Protein AF-X1PIC3-F1 (afdb_monomer)

Secondary structure (DSSP, 8-state):
--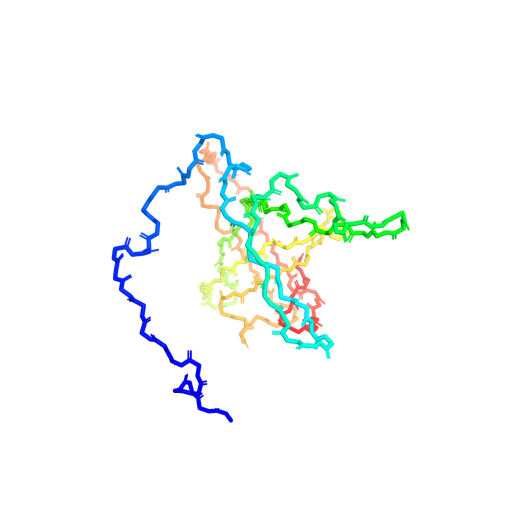GGGG-----GGGS-SS--SSGGGSEEEEE-TTT--EEEEEGGGGGGG--TT-------------EEEEEETTT--EEEEEEEEE-SSS-EEEEEETGGG--TT-EEEEE--S----TTPPP-EEE--EEEGGGEEE-

Structure (mmCIF, N/CA/C/O backbone):
data_AF-X1PIC3-F1
#
_entry.id   AF-X1PIC3-F1
#
loop_
_atom_site.group_PDB
_atom_site.id
_atom_site.type_symbol
_atom_site.label_atom_id
_atom_site.label_alt_id
_atom_site.label_comp_id
_atom_site.label_asym_id
_atom_site.label_entity_id
_atom_site.label_seq_id
_atom_site.pdbx_PDB_ins_code
_atom_site.Cartn_x
_atom_site.Cartn_y
_atom_site.Cartn_z
_atom_site.occupancy
_atom_site.B_iso_or_equiv
_atom_site.auth_seq_id
_atom_site.auth_comp_id
_atom_site.auth_asym_id
_atom_site.auth_atom_id
_atom_site.pdbx_PDB_model_num
ATOM 1 N N . MET A 1 1 ? 21.000 -3.596 11.206 1.00 78.00 1 MET A N 1
ATOM 2 C CA . MET A 1 1 ? 21.022 -2.724 10.015 1.00 78.00 1 MET A CA 1
ATOM 3 C C . MET A 1 1 ? 20.657 -1.329 10.470 1.00 78.00 1 MET A C 1
ATOM 5 O O . MET A 1 1 ? 19.709 -1.189 11.241 1.00 78.00 1 MET A O 1
ATOM 9 N N . LYS A 1 2 ? 21.459 -0.339 10.098 1.00 91.75 2 LYS A N 1
ATOM 10 C CA . LYS A 1 2 ? 21.199 1.076 10.365 1.00 91.75 2 LYS A CA 1
ATOM 11 C C . LYS A 1 2 ? 20.456 1.663 9.166 1.00 91.75 2 LYS A C 1
ATOM 13 O O . LYS A 1 2 ? 20.571 1.155 8.057 1.00 91.75 2 LYS A O 1
ATOM 18 N N . THR A 1 3 ? 19.708 2.742 9.370 1.00 91.38 3 THR A N 1
ATOM 19 C CA . THR A 1 3 ? 19.032 3.449 8.265 1.00 91.38 3 THR A CA 1
ATOM 20 C C . THR A 1 3 ? 20.023 3.961 7.218 1.00 91.38 3 THR A C 1
ATOM 22 O O . THR A 1 3 ? 19.708 3.962 6.036 1.00 91.38 3 THR A O 1
ATOM 25 N N . SER A 1 4 ? 21.240 4.312 7.647 1.00 94.06 4 SER A N 1
ATOM 26 C CA . SER A 1 4 ? 22.348 4.737 6.785 1.00 94.06 4 SER A CA 1
ATOM 27 C C . SER A 1 4 ? 22.803 3.682 5.778 1.00 94.06 4 SER A C 1
ATOM 29 O O . SER A 1 4 ? 23.391 4.038 4.768 1.00 94.06 4 SER A O 1
ATOM 31 N N . ASP A 1 5 ? 22.538 2.396 6.030 1.00 95.19 5 ASP A N 1
ATOM 32 C CA . ASP A 1 5 ? 22.947 1.307 5.132 1.00 95.19 5 ASP A CA 1
ATOM 33 C C . ASP A 1 5 ? 22.160 1.333 3.799 1.00 95.19 5 ASP A C 1
ATOM 35 O O . ASP A 1 5 ? 22.485 0.595 2.874 1.00 95.19 5 ASP A O 1
ATOM 39 N N . PHE A 1 6 ? 21.127 2.180 3.703 1.00 95.62 6 PHE A N 1
ATOM 40 C CA . PHE A 1 6 ? 20.251 2.349 2.541 1.00 95.62 6 PHE A CA 1
ATOM 41 C C . PHE A 1 6 ? 20.280 3.778 1.973 1.00 95.62 6 PHE A C 1
ATOM 43 O O . PHE A 1 6 ? 19.426 4.127 1.157 1.00 95.62 6 PHE A O 1
ATOM 50 N N . ASP A 1 7 ? 21.219 4.614 2.427 1.00 95.56 7 ASP A N 1
ATOM 51 C CA . ASP A 1 7 ? 21.358 5.989 1.949 1.00 95.56 7 ASP A CA 1
ATOM 52 C C . ASP A 1 7 ? 22.055 6.037 0.579 1.00 95.56 7 ASP A C 1
ATOM 54 O O . ASP A 1 7 ? 22.981 5.268 0.311 1.00 95.56 7 ASP A O 1
ATOM 58 N N . TYR A 1 8 ? 21.606 6.932 -0.301 1.00 96.88 8 TYR A N 1
ATOM 59 C CA . TYR A 1 8 ? 22.190 7.131 -1.629 1.00 96.88 8 TYR A CA 1
ATOM 60 C C . TYR A 1 8 ? 21.994 8.569 -2.109 1.00 96.88 8 TYR A C 1
ATOM 62 O O . TYR A 1 8 ? 21.048 9.258 -1.730 1.00 96.88 8 TYR A O 1
ATOM 70 N N . SER A 1 9 ? 22.891 9.030 -2.982 1.00 97.44 9 SER A N 1
ATOM 71 C CA . SER A 1 9 ? 22.766 10.358 -3.582 1.00 97.44 9 SER A CA 1
ATOM 72 C C . SER A 1 9 ? 21.626 10.367 -4.604 1.00 97.44 9 SER A C 1
ATOM 74 O O . SER A 1 9 ? 21.716 9.715 -5.645 1.00 97.44 9 SER A O 1
ATOM 76 N N . LEU A 1 10 ? 20.558 11.106 -4.301 1.00 97.50 10 LEU A N 1
ATOM 77 C CA . LEU A 1 10 ? 19.425 11.338 -5.194 1.00 97.50 10 LEU A CA 1
ATOM 78 C C . LEU A 1 10 ? 19.309 12.839 -5.500 1.00 97.50 10 LEU A C 1
ATOM 80 O O . LEU A 1 10 ? 18.800 13.590 -4.664 1.00 97.50 10 LEU A O 1
ATOM 84 N N . PRO A 1 11 ? 19.765 13.290 -6.681 1.00 98.00 11 PRO A N 1
ATOM 85 C CA . PRO A 1 11 ? 19.530 14.654 -7.134 1.00 98.00 11 PRO A CA 1
ATOM 86 C C . PRO A 1 11 ? 18.027 14.964 -7.215 1.00 98.00 11 PRO A C 1
ATOM 88 O O . PRO A 1 11 ? 17.242 14.148 -7.708 1.00 98.00 11 PRO A O 1
ATOM 91 N N . LEU A 1 12 ? 17.615 16.137 -6.724 1.00 97.50 12 LEU A N 1
ATOM 92 C CA . LEU A 1 12 ? 16.199 16.521 -6.622 1.00 97.50 12 LEU A CA 1
ATOM 93 C C . LEU A 1 12 ? 15.515 16.599 -7.993 1.00 97.50 12 LEU A C 1
ATOM 95 O O . LEU A 1 12 ? 14.332 16.291 -8.113 1.00 97.50 12 LEU A O 1
ATOM 99 N N . GLU A 1 13 ? 16.262 16.963 -9.031 1.00 97.31 13 GLU A N 1
ATOM 100 C CA . GLU A 1 13 ? 15.803 17.039 -10.416 1.00 97.31 13 GLU A CA 1
ATOM 101 C C . GLU A 1 13 ? 15.417 15.675 -11.010 1.00 97.31 13 GLU A C 1
ATOM 103 O O . GLU A 1 13 ? 14.671 15.625 -11.986 1.00 97.31 13 GLU A O 1
ATOM 108 N N . LEU A 1 14 ? 15.882 14.568 -10.416 1.00 97.19 14 LEU A N 1
ATOM 109 C CA . LEU A 1 14 ? 15.500 13.211 -10.819 1.00 97.19 14 LEU A CA 1
ATOM 110 C C . LEU A 1 14 ? 14.221 12.720 -10.120 1.00 97.19 14 LEU A C 1
ATOM 112 O O . LEU A 1 14 ? 13.720 11.643 -10.448 1.00 97.19 14 LEU A O 1
ATOM 116 N N . ILE A 1 15 ? 13.659 13.499 -9.187 1.00 97.62 15 ILE A N 1
ATOM 117 C CA . ILE A 1 15 ? 12.378 13.200 -8.539 1.00 97.62 15 ILE A CA 1
ATOM 118 C C . ILE A 1 15 ? 11.245 13.718 -9.426 1.00 97.62 15 ILE A C 1
ATOM 120 O O . ILE A 1 15 ? 11.000 14.923 -9.520 1.00 97.62 15 ILE A O 1
ATOM 124 N N . ALA A 1 16 ? 10.523 12.792 -10.059 1.00 96.12 16 ALA A N 1
ATOM 125 C CA . ALA A 1 16 ? 9.388 13.117 -10.913 1.00 96.12 16 ALA A CA 1
ATOM 126 C C . ALA A 1 16 ? 8.313 13.909 -10.144 1.00 96.12 16 ALA A C 1
ATOM 128 O O . ALA A 1 16 ? 7.755 13.426 -9.161 1.00 96.12 16 ALA A O 1
ATOM 129 N N . GLN A 1 17 ? 8.011 15.119 -10.620 1.00 97.56 17 GLN A N 1
ATOM 130 C CA . GLN A 1 17 ? 6.956 15.980 -10.062 1.00 97.56 17 GLN A CA 1
ATOM 131 C C . GLN A 1 17 ? 5.588 15.687 -10.681 1.00 97.56 17 GLN A C 1
ATOM 133 O O . GLN A 1 17 ? 4.548 15.846 -10.045 1.00 97.56 17 GLN A O 1
ATOM 138 N N . THR A 1 18 ? 5.594 15.237 -11.933 1.00 97.06 18 THR A N 1
ATOM 139 C CA . THR A 1 18 ? 4.416 14.797 -12.668 1.00 97.06 18 THR A CA 1
ATOM 140 C C . THR A 1 18 ? 4.725 13.485 -13.383 1.00 97.06 18 THR A C 1
ATOM 142 O O . THR A 1 18 ? 5.876 13.211 -13.738 1.00 97.06 18 THR A O 1
ATOM 145 N N . PRO A 1 19 ? 3.713 12.632 -13.574 1.00 96.56 19 PRO A N 1
ATOM 146 C CA . PRO A 1 19 ? 3.875 11.412 -14.341 1.00 96.56 19 PRO A CA 1
ATOM 147 C C . PRO A 1 19 ? 4.015 11.713 -15.834 1.00 96.56 19 PRO A C 1
ATOM 149 O O . PRO A 1 19 ? 3.460 12.686 -16.340 1.00 96.56 19 PRO A O 1
ATOM 152 N N . ILE A 1 20 ? 4.723 10.834 -16.541 1.00 96.44 20 ILE A N 1
ATOM 153 C CA . ILE A 1 20 ? 4.718 10.814 -18.005 1.00 96.44 20 ILE A CA 1
ATOM 154 C C . ILE A 1 20 ? 3.365 10.310 -18.527 1.00 96.44 20 ILE A C 1
ATOM 156 O O . ILE A 1 20 ? 2.744 9.445 -17.904 1.00 96.44 20 ILE A O 1
ATOM 160 N N . GLU A 1 21 ? 2.941 10.827 -19.682 1.00 96.19 21 GLU A N 1
ATOM 161 C CA . GLU A 1 21 ? 1.775 10.347 -20.425 1.00 96.19 21 GLU A CA 1
ATOM 162 C C . GLU A 1 21 ? 2.171 10.031 -21.878 1.00 96.19 21 GLU A C 1
ATOM 164 O O . GLU A 1 21 ? 2.800 10.877 -22.523 1.00 96.19 21 GLU A O 1
ATOM 169 N N . PRO A 1 22 ? 1.817 8.849 -22.418 1.00 96.81 22 PRO A N 1
ATOM 170 C CA . PRO A 1 22 ? 1.143 7.724 -21.754 1.00 96.81 22 PRO A CA 1
ATOM 171 C C . PRO A 1 22 ? 1.963 7.081 -20.616 1.00 96.81 22 PRO A C 1
ATOM 173 O O . PRO A 1 22 ? 3.193 7.058 -20.655 1.00 96.81 22 PRO A O 1
ATOM 176 N N . ARG A 1 23 ? 1.288 6.546 -19.589 1.00 96.81 23 ARG A N 1
ATOM 177 C CA . ARG A 1 23 ? 1.924 5.989 -18.369 1.00 96.81 23 ARG A CA 1
ATOM 178 C C . ARG A 1 23 ? 2.949 4.884 -18.629 1.00 96.81 23 ARG A C 1
ATOM 180 O O . ARG A 1 23 ? 3.960 4.783 -17.928 1.00 96.81 23 ARG A O 1
ATOM 187 N N . ASP A 1 24 ? 2.685 4.053 -19.626 1.00 97.19 24 ASP A N 1
ATOM 188 C CA . ASP A 1 24 ? 3.515 2.912 -20.013 1.00 97.19 24 ASP A CA 1
ATOM 189 C C . ASP A 1 24 ? 4.797 3.310 -20.776 1.00 97.19 24 ASP A C 1
ATOM 191 O O . ASP A 1 24 ? 5.678 2.476 -20.987 1.00 97.19 24 ASP A O 1
ATOM 195 N N . GLN A 1 25 ? 4.966 4.599 -21.104 1.00 97.69 25 GLN A N 1
ATOM 196 C CA . GLN A 1 25 ? 6.205 5.159 -21.663 1.00 97.69 25 GLN A CA 1
ATOM 197 C C . GLN A 1 25 ? 7.289 5.434 -20.612 1.00 97.69 25 GLN A C 1
ATOM 199 O O . GLN A 1 25 ? 8.412 5.841 -20.955 1.00 97.69 25 GLN A O 1
ATOM 204 N N . SER A 1 26 ? 6.975 5.217 -19.332 1.00 97.88 26 SER A N 1
ATOM 205 C CA . SER A 1 26 ? 7.948 5.273 -18.243 1.00 97.88 26 SER A CA 1
ATOM 206 C C . SER A 1 26 ? 9.088 4.264 -18.449 1.00 97.88 26 SER A C 1
ATOM 208 O O . SER A 1 26 ? 8.955 3.254 -19.145 1.00 97.88 26 SER A O 1
ATOM 210 N N . ARG A 1 27 ? 10.266 4.578 -17.897 1.00 98.00 27 ARG A N 1
ATOM 211 C CA . ARG A 1 27 ? 11.426 3.676 -17.934 1.00 98.00 27 ARG A CA 1
ATOM 212 C C . ARG A 1 27 ? 11.187 2.505 -16.981 1.00 98.00 27 ARG A C 1
ATOM 214 O O . ARG A 1 27 ? 10.734 2.713 -15.860 1.00 98.00 27 ARG A O 1
ATOM 221 N N . LEU A 1 28 ? 11.577 1.312 -17.408 1.00 98.31 28 LEU A N 1
ATOM 222 C CA . LEU A 1 28 ? 11.608 0.096 -16.606 1.00 98.31 28 LEU A CA 1
ATOM 223 C C . LEU A 1 28 ? 13.070 -0.332 -16.438 1.00 98.31 28 LEU A C 1
ATOM 225 O O . LEU A 1 28 ? 13.784 -0.516 -17.421 1.00 98.31 28 LEU A O 1
ATOM 229 N N . MET A 1 29 ? 13.536 -0.455 -15.196 1.00 98.19 29 MET A N 1
ATOM 230 C CA . MET A 1 29 ? 14.835 -1.055 -14.890 1.00 98.19 29 MET A CA 1
ATOM 231 C C . MET A 1 29 ? 14.605 -2.511 -14.505 1.00 98.19 29 MET A C 1
ATOM 233 O O . MET A 1 29 ? 13.925 -2.780 -13.515 1.00 98.19 29 MET A O 1
ATOM 237 N N . VAL A 1 30 ? 15.165 -3.435 -15.280 1.00 98.00 30 VAL A N 1
ATOM 238 C CA . VAL A 1 30 ? 15.071 -4.869 -15.007 1.00 98.00 30 VAL A CA 1
ATOM 239 C C . VAL A 1 30 ? 16.373 -5.311 -14.359 1.00 98.00 30 VAL A C 1
ATOM 241 O O . VAL A 1 30 ? 17.437 -5.181 -14.955 1.00 98.00 30 VAL A O 1
ATOM 244 N N . LEU A 1 31 ? 16.282 -5.799 -13.123 1.00 97.75 31 LEU A N 1
ATOM 245 C CA . LEU A 1 31 ? 17.408 -6.348 -12.374 1.00 97.75 31 LEU A CA 1
ATOM 246 C C . LEU A 1 31 ? 17.267 -7.867 -12.316 1.00 97.75 31 LEU A C 1
ATOM 248 O O . LEU A 1 31 ? 16.349 -8.381 -11.668 1.00 97.75 31 LEU A O 1
ATOM 252 N N . ASN A 1 32 ? 18.193 -8.587 -12.940 1.00 96.75 32 ASN A N 1
ATOM 253 C CA . ASN A 1 32 ? 18.254 -10.031 -12.793 1.00 96.75 32 ASN A CA 1
ATOM 254 C C . ASN A 1 32 ? 19.005 -10.391 -11.503 1.00 96.75 32 ASN A C 1
ATOM 256 O O . ASN A 1 32 ? 20.189 -10.113 -11.333 1.00 96.75 32 ASN A O 1
ATOM 260 N N . ARG A 1 33 ? 18.307 -11.036 -10.567 1.00 96.94 33 ARG A N 1
ATOM 261 C CA . ARG A 1 33 ? 18.864 -11.387 -9.254 1.00 96.94 33 ARG A CA 1
ATOM 262 C C . ARG A 1 33 ? 19.926 -12.486 -9.307 1.00 96.94 33 ARG A C 1
ATOM 264 O O . ARG A 1 33 ? 20.702 -12.577 -8.362 1.00 96.94 33 ARG A O 1
ATOM 271 N N . SER A 1 34 ? 19.940 -13.338 -10.337 1.00 97.12 34 SER A N 1
ATOM 272 C CA . SER A 1 34 ? 20.884 -14.463 -10.395 1.00 97.12 34 SER A CA 1
ATOM 273 C C . SER A 1 34 ? 22.297 -14.032 -10.777 1.00 97.12 34 SER A C 1
ATOM 275 O O . SER A 1 34 ? 23.257 -14.612 -10.283 1.00 97.12 34 SER A O 1
ATOM 277 N N . ASP A 1 35 ? 22.422 -13.027 -11.642 1.00 96.81 35 ASP A N 1
ATOM 278 C CA . ASP A 1 35 ? 23.703 -12.560 -12.190 1.00 96.81 35 ASP A CA 1
ATOM 279 C C . ASP A 1 35 ? 23.969 -11.066 -11.938 1.00 96.81 35 ASP A C 1
ATOM 281 O O . ASP A 1 35 ? 25.031 -10.561 -12.292 1.00 96.81 35 ASP A O 1
ATOM 285 N N . SER A 1 36 ? 23.041 -10.366 -11.277 1.00 97.00 36 SER A N 1
ATOM 286 C CA . SER A 1 36 ? 23.103 -8.923 -11.000 1.00 97.00 36 SER A CA 1
ATOM 287 C C . SER A 1 36 ? 23.172 -8.044 -12.255 1.00 97.00 36 SER A C 1
ATOM 289 O O . SER A 1 36 ? 23.565 -6.880 -12.167 1.00 97.00 36 SER A O 1
ATOM 291 N N . SER A 1 37 ? 22.782 -8.574 -13.418 1.00 98.00 37 SER A N 1
ATOM 292 C CA . SER A 1 37 ? 22.688 -7.788 -14.646 1.00 98.00 37 SER A CA 1
ATOM 293 C C . SER A 1 37 ? 21.527 -6.794 -14.585 1.00 98.00 37 SER A C 1
ATOM 2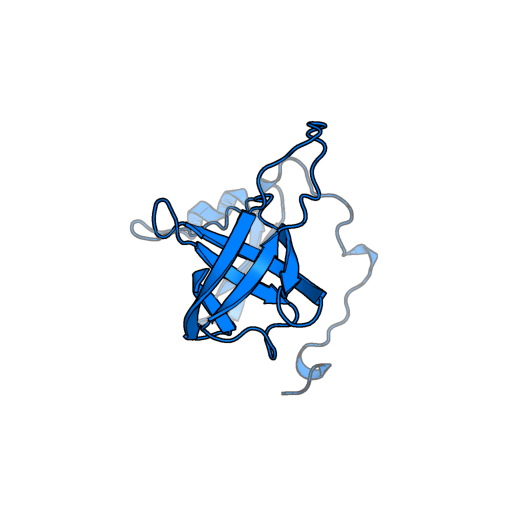95 O O . SER A 1 37 ? 20.495 -7.030 -13.948 1.00 98.00 37 SER A O 1
ATOM 297 N N . VAL A 1 38 ? 21.726 -5.650 -15.243 1.00 98.25 38 VAL A N 1
ATOM 298 C CA . VAL A 1 38 ? 20.753 -4.559 -15.314 1.00 98.25 38 VAL A CA 1
ATOM 299 C C . VAL A 1 38 ? 20.440 -4.268 -16.772 1.00 98.25 38 VAL A C 1
ATOM 301 O O . VAL A 1 38 ? 21.337 -3.972 -17.560 1.00 98.25 38 VAL A O 1
ATOM 304 N N . GLU A 1 39 ? 19.156 -4.290 -17.109 1.00 98.00 39 GLU A N 1
ATOM 305 C CA . GLU A 1 39 ? 18.642 -3.851 -18.402 1.00 98.00 39 GLU A CA 1
ATOM 306 C C . GLU A 1 39 ? 17.766 -2.604 -18.241 1.00 98.00 39 GLU A C 1
ATOM 308 O O . GLU A 1 39 ? 17.083 -2.400 -17.230 1.00 98.00 39 GLU A O 1
ATOM 313 N N . HIS A 1 40 ? 17.761 -1.764 -19.274 1.00 98.31 40 HIS A N 1
ATOM 314 C CA . HIS A 1 40 ? 16.902 -0.589 -19.357 1.00 98.31 40 HIS A CA 1
ATOM 315 C C . HIS A 1 40 ? 15.890 -0.766 -20.485 1.00 98.31 40 HIS A C 1
ATOM 317 O O . HIS A 1 40 ? 16.263 -0.930 -21.643 1.00 98.31 40 HIS A O 1
ATOM 323 N N . ARG A 1 41 ? 14.612 -0.702 -20.119 1.00 98.25 41 ARG A N 1
ATOM 324 C CA . ARG A 1 41 ? 13.446 -0.951 -20.967 1.00 98.25 41 ARG A CA 1
ATOM 325 C C . ARG A 1 41 ? 12.415 0.167 -20.818 1.00 98.25 41 ARG A C 1
ATOM 327 O O . ARG A 1 41 ? 12.598 1.127 -20.056 1.00 98.25 41 ARG A O 1
ATOM 334 N N . LYS A 1 42 ? 11.313 0.039 -21.539 1.00 98.12 42 LYS A N 1
ATOM 335 C CA . LYS A 1 42 ? 10.071 0.787 -21.364 1.00 98.12 42 LYS A CA 1
ATOM 336 C C . LYS A 1 42 ? 9.035 -0.082 -20.665 1.00 98.12 42 LYS A C 1
ATOM 338 O O . LYS A 1 42 ? 9.043 -1.299 -20.801 1.00 98.12 42 LYS A O 1
ATOM 343 N N . PHE A 1 43 ? 8.149 0.535 -19.889 1.00 98.19 43 PHE A N 1
ATOM 344 C CA . PHE A 1 43 ? 7.203 -0.216 -19.065 1.00 98.19 43 PHE A CA 1
ATOM 345 C C . PHE A 1 43 ? 6.231 -1.068 -19.893 1.00 98.19 43 PHE A C 1
ATOM 347 O O . PHE A 1 43 ? 5.885 -2.160 -19.456 1.00 98.19 43 PHE A O 1
ATOM 354 N N . PHE A 1 44 ? 5.848 -0.642 -21.102 1.00 97.56 44 PHE A N 1
ATOM 355 C CA . PHE A 1 44 ? 5.025 -1.474 -21.991 1.00 97.56 44 PHE A CA 1
ATOM 356 C C . PHE A 1 44 ? 5.697 -2.806 -22.393 1.00 97.56 44 PHE A C 1
ATOM 358 O O . PHE A 1 44 ? 4.990 -3.747 -22.733 1.00 97.56 44 PHE A O 1
ATOM 365 N N . GLU A 1 45 ? 7.030 -2.917 -22.310 1.00 98.19 45 GLU A N 1
ATOM 366 C CA . GLU A 1 45 ? 7.792 -4.149 -22.593 1.00 98.19 45 GLU A CA 1
ATOM 367 C C . GLU A 1 45 ? 7.748 -5.151 -21.421 1.00 98.19 45 GLU A C 1
ATOM 369 O O . GLU A 1 45 ? 8.330 -6.230 -21.497 1.00 98.19 45 GLU A O 1
ATOM 374 N N . ILE A 1 46 ? 7.058 -4.838 -20.312 1.00 97.19 46 ILE A N 1
ATOM 375 C CA . ILE A 1 46 ? 6.962 -5.728 -19.140 1.00 97.19 46 ILE A CA 1
ATOM 376 C C . ILE A 1 46 ? 6.410 -7.116 -19.491 1.00 97.19 46 ILE A C 1
ATOM 378 O O . ILE A 1 46 ? 6.761 -8.100 -18.842 1.00 97.19 46 ILE A O 1
ATOM 382 N N . THR A 1 47 ? 5.575 -7.211 -20.527 1.00 96.12 47 THR A N 1
ATOM 383 C CA . THR A 1 47 ? 4.992 -8.475 -20.990 1.00 96.12 47 THR A CA 1
ATOM 384 C C . THR A 1 47 ? 6.038 -9.476 -21.467 1.00 96.12 47 THR A C 1
ATOM 386 O O . THR A 1 47 ? 5.796 -10.674 -21.355 1.00 96.12 47 THR A O 1
ATOM 389 N N . ASP A 1 48 ? 7.208 -9.015 -21.916 1.00 97.19 48 ASP A N 1
ATOM 390 C CA . ASP A 1 48 ? 8.302 -9.879 -22.381 1.00 97.19 48 ASP A CA 1
ATOM 391 C C . ASP A 1 48 ? 8.967 -10.650 -21.226 1.00 97.19 48 ASP A C 1
ATOM 393 O O . ASP A 1 48 ? 9.675 -11.634 -21.444 1.00 97.19 48 ASP A O 1
ATOM 397 N N . TYR A 1 49 ? 8.716 -10.225 -19.983 1.00 96.19 49 TYR A N 1
ATOM 398 C CA . TYR A 1 49 ? 9.261 -10.826 -18.765 1.00 96.19 49 TYR A CA 1
ATOM 399 C C . TYR A 1 49 ? 8.253 -11.708 -18.016 1.00 96.19 49 TYR A C 1
ATOM 401 O O . TYR A 1 49 ? 8.611 -12.302 -16.998 1.00 96.19 49 TYR A O 1
ATOM 409 N N . LEU A 1 50 ? 7.013 -11.810 -18.503 1.00 96.94 50 LEU A N 1
ATOM 410 C CA . LEU A 1 50 ? 5.959 -12.620 -17.897 1.00 96.94 50 LEU A CA 1
ATOM 411 C C . LEU A 1 50 ? 5.784 -13.936 -18.650 1.00 96.94 50 LEU A C 1
ATOM 413 O O . LEU A 1 50 ? 5.870 -14.002 -19.876 1.00 96.94 50 LEU A O 1
ATOM 417 N N . ARG A 1 51 ? 5.510 -15.005 -17.909 1.00 97.06 51 ARG A N 1
ATOM 418 C CA . ARG A 1 51 ? 5.281 -16.346 -18.447 1.00 97.06 51 ARG A CA 1
ATOM 419 C C . ARG A 1 51 ? 3.851 -16.789 -18.189 1.00 97.06 51 ARG A C 1
ATOM 421 O O . ARG A 1 51 ? 3.176 -16.335 -17.266 1.00 97.06 51 ARG A O 1
ATOM 428 N N . VAL A 1 52 ? 3.391 -17.735 -19.002 1.00 97.06 52 VAL A N 1
ATOM 429 C CA . VAL A 1 52 ? 2.117 -18.414 -18.754 1.00 97.06 52 VAL A CA 1
ATOM 430 C C . VAL A 1 52 ? 2.165 -19.067 -17.372 1.00 97.06 52 VAL A C 1
ATOM 432 O O . VAL A 1 52 ? 3.062 -19.859 -17.090 1.00 97.06 52 VAL A O 1
ATOM 435 N N . GLY A 1 53 ? 1.186 -18.734 -16.531 1.00 97.44 53 GLY A N 1
ATOM 436 C CA . GLY A 1 53 ? 1.098 -19.198 -15.145 1.00 97.44 53 GLY A CA 1
ATOM 437 C C . GLY A 1 53 ? 1.540 -18.172 -14.099 1.00 97.44 53 GLY A C 1
ATOM 438 O O . GLY A 1 53 ? 1.245 -18.375 -12.922 1.00 97.44 53 GLY A O 1
ATOM 439 N N . ASP A 1 54 ? 2.172 -17.064 -14.498 1.00 97.50 54 ASP A N 1
ATOM 440 C CA . ASP A 1 54 ? 2.485 -15.971 -13.575 1.00 97.50 54 ASP A CA 1
ATOM 441 C C . ASP A 1 54 ? 1.209 -15.260 -13.097 1.00 97.50 54 ASP A C 1
ATOM 443 O O . ASP A 1 54 ? 0.219 -15.136 -13.824 1.00 97.50 54 ASP A O 1
ATOM 447 N N . VAL A 1 55 ? 1.240 -14.757 -11.859 1.00 97.38 55 VAL A N 1
ATOM 448 C CA . VAL A 1 55 ? 0.129 -14.022 -11.241 1.00 97.38 55 VAL A CA 1
ATOM 449 C C . VAL A 1 55 ? 0.566 -12.593 -10.948 1.00 97.38 55 VAL A C 1
ATOM 451 O O . VAL A 1 55 ? 1.462 -12.359 -10.137 1.00 97.38 55 VAL A O 1
ATOM 454 N N . LEU A 1 56 ? -0.113 -11.627 -11.565 1.00 96.00 56 LEU A N 1
ATOM 455 C CA . LEU A 1 56 ? 0.040 -10.213 -11.237 1.00 96.00 56 LEU A CA 1
ATOM 456 C C . LEU A 1 56 ? -0.946 -9.828 -10.133 1.00 96.00 56 LEU A C 1
ATOM 458 O O . LEU A 1 56 ? -2.161 -9.836 -10.333 1.00 96.00 56 LEU A O 1
ATOM 462 N N . LEU A 1 57 ? -0.415 -9.478 -8.962 1.00 95.62 57 LEU A N 1
ATOM 463 C CA . LEU A 1 57 ? -1.205 -8.970 -7.846 1.00 95.62 57 LEU A CA 1
ATOM 464 C C . LEU A 1 57 ? -1.205 -7.440 -7.868 1.00 95.62 57 LEU A C 1
ATOM 466 O O . LEU A 1 57 ? -0.180 -6.806 -7.623 1.00 95.62 57 LEU A O 1
ATOM 470 N N . PHE A 1 58 ? -2.371 -6.851 -8.116 1.00 94.31 58 PHE A N 1
ATOM 471 C CA . PHE A 1 58 ? -2.567 -5.406 -8.064 1.00 94.31 58 PHE A CA 1
ATOM 472 C C . PHE A 1 58 ? -3.227 -5.002 -6.748 1.00 94.31 58 PHE A C 1
ATOM 474 O O . PHE A 1 58 ? -4.140 -5.671 -6.264 1.00 94.31 58 PHE A O 1
ATOM 481 N N . ASN A 1 59 ? -2.786 -3.879 -6.183 1.00 93.31 59 ASN A N 1
ATOM 482 C CA . ASN A 1 59 ? -3.425 -3.289 -5.015 1.00 93.31 59 ASN A CA 1
ATOM 483 C C . ASN A 1 59 ? -4.484 -2.262 -5.447 1.00 93.31 59 ASN A C 1
ATOM 485 O O . ASN A 1 59 ? -4.1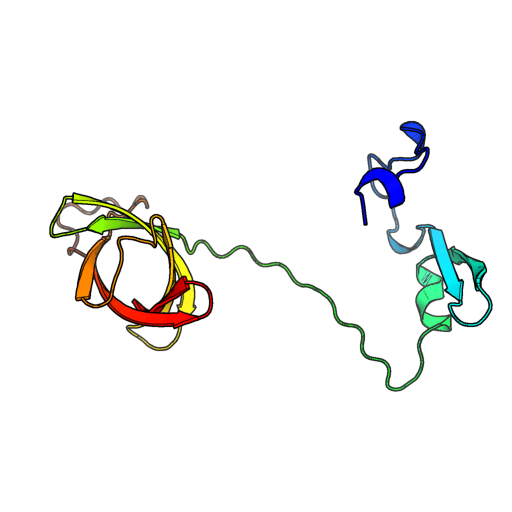37 -1.173 -5.904 1.00 93.31 59 ASN A O 1
ATOM 489 N N . ASP A 1 60 ? -5.759 -2.599 -5.254 1.00 87.75 60 ASP A N 1
ATOM 490 C CA . ASP A 1 60 ? -6.899 -1.688 -5.416 1.00 87.75 60 ASP A CA 1
ATOM 491 C C . ASP A 1 60 ? -7.279 -1.072 -4.056 1.00 87.75 60 ASP A C 1
ATOM 493 O O . ASP A 1 60 ? -7.875 -1.729 -3.198 1.00 87.75 60 ASP A O 1
ATOM 497 N N . SER A 1 61 ? -6.901 0.192 -3.839 1.00 83.19 61 SER A N 1
ATOM 498 C CA . SER A 1 61 ? -7.188 0.922 -2.598 1.00 83.19 61 SER A CA 1
ATOM 499 C C . SER A 1 61 ? -8.570 1.577 -2.649 1.00 83.19 61 SER A C 1
ATOM 501 O O . SER A 1 61 ? -8.813 2.453 -3.476 1.00 83.19 61 SER A O 1
ATOM 503 N N . ARG A 1 62 ? -9.454 1.248 -1.696 1.00 72.44 62 ARG A N 1
ATOM 504 C CA . ARG A 1 62 ? -10.776 1.888 -1.551 1.00 72.44 62 ARG A CA 1
ATOM 505 C C . ARG A 1 62 ? -10.905 2.626 -0.226 1.00 72.44 62 ARG A C 1
ATOM 507 O O . ARG A 1 62 ? -10.596 2.081 0.831 1.00 72.44 62 ARG A O 1
ATOM 514 N N . VAL A 1 63 ? -11.420 3.854 -0.279 1.00 68.94 63 VAL A N 1
ATOM 515 C CA . VAL A 1 63 ? -11.774 4.634 0.915 1.00 68.94 63 VAL A CA 1
ATOM 516 C C . VAL A 1 63 ? -13.208 4.297 1.312 1.00 68.94 63 VAL A C 1
ATOM 518 O O . VAL A 1 63 ? -14.138 4.554 0.554 1.00 68.94 63 VAL A O 1
ATOM 521 N N . ILE A 1 64 ? -13.395 3.743 2.509 1.00 67.94 64 ILE A N 1
ATOM 522 C CA . ILE A 1 64 ? -14.721 3.506 3.092 1.00 67.94 64 ILE A CA 1
ATOM 523 C C . ILE A 1 64 ? -14.912 4.509 4.239 1.00 67.94 64 ILE A C 1
ATOM 525 O O . ILE A 1 64 ? -14.069 4.544 5.143 1.00 67.94 64 ILE A O 1
ATOM 529 N N . PRO A 1 65 ? -15.987 5.327 4.253 1.00 64.75 65 PRO A N 1
ATOM 530 C CA . PRO A 1 65 ? -16.323 6.171 5.397 1.00 64.75 65 PRO A CA 1
ATOM 531 C C . PRO A 1 65 ? -16.798 5.284 6.555 1.00 64.75 65 PRO A C 1
ATOM 533 O O . PRO A 1 65 ? -17.980 5.026 6.744 1.00 64.75 65 PRO A O 1
ATOM 536 N N . ALA A 1 66 ? -15.831 4.769 7.303 1.00 81.56 66 ALA A N 1
ATOM 537 C CA . ALA A 1 66 ? -16.013 3.725 8.304 1.00 81.56 66 ALA A CA 1
ATOM 538 C C . ALA A 1 66 ? -15.730 4.211 9.734 1.00 81.56 66 ALA A C 1
ATOM 540 O O . ALA A 1 66 ? -15.682 3.405 10.660 1.00 81.56 66 ALA A O 1
ATOM 541 N N . ARG A 1 67 ? -15.486 5.513 9.932 1.00 89.25 67 ARG A N 1
ATOM 542 C CA . ARG A 1 67 ? -15.139 6.066 11.245 1.00 89.25 67 ARG A CA 1
ATOM 543 C C . ARG A 1 67 ? -16.383 6.568 11.971 1.00 89.25 67 ARG A C 1
ATOM 545 O O . ARG A 1 67 ? -17.023 7.514 11.524 1.00 89.25 67 ARG A O 1
ATOM 552 N N . LEU A 1 68 ? -16.667 5.970 13.119 1.00 90.38 68 LEU A N 1
ATOM 553 C CA . LEU A 1 68 ? -17.690 6.397 14.062 1.00 90.38 68 LEU A CA 1
ATOM 554 C C . LEU A 1 68 ? -17.019 7.033 15.279 1.00 90.38 68 LEU A C 1
ATOM 556 O O . LEU A 1 68 ? -15.999 6.545 15.766 1.00 90.38 68 LEU A O 1
ATOM 560 N N . ASN A 1 69 ? -17.609 8.108 15.787 1.00 91.62 69 ASN A N 1
ATOM 561 C CA . ASN A 1 69 ? -17.208 8.711 17.051 1.00 91.62 69 ASN A CA 1
ATOM 562 C C . ASN A 1 69 ? -18.231 8.341 18.118 1.00 91.62 69 ASN A C 1
ATOM 564 O O . ASN A 1 69 ? -19.426 8.265 17.839 1.00 91.62 69 ASN A O 1
ATOM 568 N N . GLY A 1 70 ? -17.776 8.146 19.344 1.00 92.31 70 GLY A N 1
ATOM 569 C CA . GLY A 1 70 ? -18.647 7.850 20.464 1.00 92.31 70 GLY A CA 1
ATOM 570 C C . GLY A 1 70 ? -18.017 8.172 21.804 1.00 92.31 70 GLY A C 1
ATOM 571 O O . GLY A 1 70 ? -16.896 8.685 21.906 1.00 92.31 70 GLY A O 1
ATOM 572 N N . ARG A 1 71 ? -18.766 7.880 22.861 1.00 93.56 71 ARG A N 1
ATOM 573 C CA . ARG A 1 71 ? -18.327 8.038 24.245 1.00 93.56 71 ARG A CA 1
ATOM 574 C C . ARG A 1 71 ? -18.654 6.789 25.037 1.00 93.56 71 ARG A C 1
ATOM 576 O O . ARG A 1 71 ? -19.723 6.214 24.864 1.00 93.56 71 ARG A O 1
ATOM 583 N N . LYS A 1 72 ? -17.746 6.376 25.919 1.00 93.69 72 LYS A N 1
ATOM 584 C CA . LYS A 1 72 ? -18.045 5.296 26.859 1.00 93.69 72 LYS A CA 1
ATOM 585 C C . LYS A 1 72 ? -19.217 5.711 27.746 1.00 93.69 72 LYS A C 1
ATOM 587 O O . LYS A 1 72 ? -19.192 6.811 28.299 1.00 93.69 72 LYS A O 1
ATOM 592 N N . VAL A 1 73 ? -20.193 4.826 27.912 1.00 93.94 73 VAL A N 1
ATOM 593 C CA . VAL A 1 73 ? -21.383 5.090 28.739 1.00 93.94 73 VAL A CA 1
ATOM 594 C C . VAL A 1 73 ? -21.006 5.286 30.214 1.00 93.94 73 VAL A C 1
ATOM 596 O O . VAL A 1 73 ? -21.600 6.114 30.892 1.00 93.94 73 VAL A O 1
ATOM 599 N N . ASP A 1 74 ? -19.981 4.577 30.697 1.00 91.50 74 ASP A N 1
ATOM 600 C CA . ASP A 1 74 ? -19.559 4.598 32.104 1.00 91.50 74 ASP A CA 1
ATOM 601 C C . ASP A 1 74 ? -18.848 5.897 32.533 1.00 91.50 74 ASP A C 1
ATOM 603 O O . ASP A 1 74 ? -19.087 6.438 33.606 1.00 91.50 74 ASP A O 1
ATOM 607 N N . SER A 1 75 ? -17.943 6.391 31.694 1.00 91.62 75 SER A N 1
ATOM 608 C CA . SER A 1 75 ? -16.927 7.395 32.034 1.00 91.62 75 SER A CA 1
ATOM 609 C C . SER A 1 75 ? -16.999 8.638 31.153 1.00 91.62 75 SER A C 1
ATOM 611 O O . SER A 1 75 ? -16.265 9.598 31.377 1.00 91.62 75 SER A O 1
ATOM 613 N N . GLY A 1 76 ? -17.813 8.616 30.094 1.00 91.06 76 GLY A N 1
ATOM 614 C CA . GLY A 1 76 ? -17.918 9.694 29.109 1.00 91.06 76 GLY A CA 1
ATOM 615 C C . GLY A 1 76 ? -16.671 9.891 28.234 1.00 91.06 76 GLY A C 1
ATOM 616 O O . GLY A 1 76 ? -16.631 10.819 27.412 1.00 91.06 76 GLY A O 1
ATOM 617 N N . GLY A 1 77 ? -15.650 9.038 28.394 1.00 92.38 77 GLY A N 1
ATOM 618 C CA . GLY A 1 77 ? -14.400 9.089 27.640 1.00 92.38 77 GLY A CA 1
ATOM 619 C C . GLY A 1 77 ? -14.633 8.894 26.142 1.00 92.38 77 GLY A C 1
ATOM 620 O O . GLY A 1 77 ? -15.408 8.028 25.744 1.00 92.38 77 GLY A O 1
ATOM 621 N N . ARG A 1 78 ? -13.970 9.703 25.307 1.00 92.81 78 ARG A N 1
ATOM 622 C CA . ARG A 1 78 ? -14.108 9.641 23.842 1.00 92.81 78 ARG A CA 1
ATOM 623 C C . ARG A 1 78 ? -13.530 8.340 23.284 1.00 92.81 78 ARG A C 1
ATOM 625 O O . ARG A 1 78 ? -12.447 7.925 23.698 1.00 92.81 78 ARG A O 1
ATOM 632 N N . VAL A 1 79 ? -14.233 7.756 22.319 1.00 93.62 79 VAL A N 1
ATOM 633 C CA . VAL A 1 79 ? -13.820 6.566 21.571 1.00 93.62 79 VAL A CA 1
ATOM 634 C C . VAL A 1 79 ? -14.062 6.812 20.085 1.00 93.62 79 VAL A C 1
ATOM 636 O O . VAL A 1 79 ? -15.157 7.190 19.681 1.00 93.62 79 VAL A O 1
ATOM 639 N N . GLU A 1 80 ? -13.041 6.591 19.271 1.00 93.06 80 GLU A N 1
ATOM 640 C CA . GLU A 1 80 ? -13.144 6.495 17.818 1.00 93.06 80 GLU A CA 1
ATOM 641 C C . GLU A 1 80 ? -13.168 5.014 17.441 1.00 93.06 80 GLU A C 1
ATOM 643 O O . GLU A 1 80 ? -12.340 4.242 17.931 1.00 93.06 80 GLU A O 1
ATOM 648 N N . ILE A 1 81 ? -14.097 4.629 16.571 1.00 92.75 81 ILE A N 1
ATOM 649 C CA . ILE A 1 81 ? -14.275 3.270 16.060 1.00 92.75 81 ILE A CA 1
ATOM 650 C C . ILE A 1 81 ? -14.085 3.324 14.545 1.00 92.75 81 ILE A C 1
ATOM 652 O O . ILE A 1 81 ? -14.788 4.060 13.861 1.00 92.75 81 ILE A O 1
ATOM 656 N N . LEU A 1 82 ? -13.145 2.556 14.007 1.00 92.12 82 LEU A N 1
ATOM 657 C CA . LEU A 1 82 ? -12.961 2.355 12.573 1.00 92.12 82 LEU A CA 1
ATOM 658 C C . LEU A 1 82 ? -13.487 0.970 12.204 1.00 92.12 82 LEU A C 1
ATOM 660 O O . LEU A 1 82 ? -12.903 -0.032 12.613 1.00 92.12 82 LEU A O 1
ATOM 664 N N . LEU A 1 83 ? -14.568 0.919 11.431 1.00 91.69 83 LEU A N 1
ATOM 665 C CA . LEU A 1 83 ? -15.129 -0.320 10.904 1.00 91.69 83 LEU A CA 1
ATOM 666 C C . LEU A 1 83 ? -14.185 -0.911 9.844 1.00 91.69 83 LEU A C 1
ATOM 668 O O . LEU A 1 83 ? -13.791 -0.227 8.901 1.00 91.69 83 LEU A O 1
ATOM 672 N N . LEU A 1 84 ? -13.811 -2.179 9.997 1.00 90.62 84 LEU A N 1
ATOM 673 C CA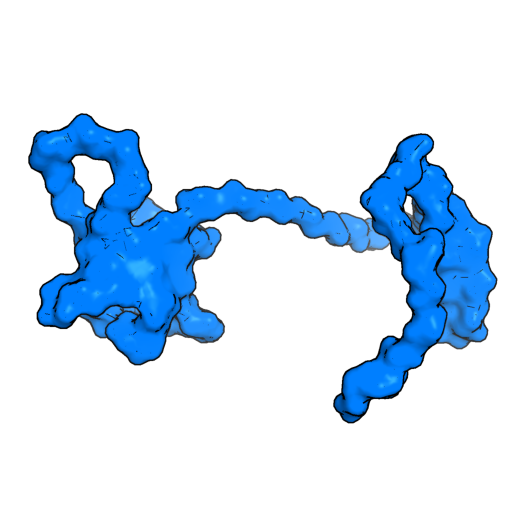 . LEU A 1 84 ? -12.938 -2.891 9.060 1.00 90.62 84 LEU A CA 1
ATOM 674 C C . LEU A 1 84 ? -13.752 -3.805 8.151 1.00 90.62 84 LEU A C 1
ATOM 676 O O . LEU A 1 84 ? -13.667 -3.731 6.928 1.00 90.62 84 LEU A O 1
ATOM 680 N N . ARG A 1 85 ? -14.548 -4.683 8.766 1.00 89.50 85 ARG A N 1
ATOM 681 C CA . ARG A 1 85 ? -15.274 -5.743 8.074 1.00 89.50 85 ARG A CA 1
ATOM 682 C C . ARG A 1 85 ? -16.573 -6.044 8.798 1.00 89.50 85 ARG A C 1
ATOM 684 O O . ARG A 1 85 ? -16.581 -6.258 10.008 1.00 89.50 85 ARG A O 1
ATOM 691 N N . ARG A 1 86 ? -17.669 -6.104 8.047 1.00 91.50 86 ARG A N 1
ATOM 692 C CA . ARG A 1 86 ? -18.960 -6.557 8.564 1.00 91.50 86 ARG A CA 1
ATOM 693 C C . ARG A 1 86 ? -18.916 -8.071 8.749 1.00 91.50 86 ARG A C 1
ATOM 695 O O . ARG A 1 86 ? -18.634 -8.783 7.789 1.00 91.50 86 ARG A O 1
ATOM 702 N N . LEU A 1 87 ? -19.188 -8.554 9.959 1.00 92.88 87 LEU A N 1
ATOM 703 C CA . LEU A 1 87 ? -19.268 -9.991 10.238 1.00 92.88 87 LEU A CA 1
ATOM 704 C C . LEU A 1 87 ? -20.682 -10.520 10.000 1.00 92.88 87 LEU A C 1
ATOM 706 O O . LEU A 1 87 ? -20.852 -11.595 9.435 1.00 92.88 87 LEU A O 1
ATOM 710 N N . ASN A 1 88 ? -21.695 -9.761 10.422 1.00 93.19 88 ASN A N 1
ATOM 711 C CA . ASN A 1 88 ? -23.106 -10.088 10.218 1.00 93.19 88 ASN A CA 1
ATOM 712 C C . ASN A 1 88 ? -23.980 -8.816 10.269 1.00 93.19 88 ASN A C 1
ATOM 714 O O . ASN A 1 88 ? -23.489 -7.695 10.114 1.00 93.19 88 ASN A O 1
ATOM 718 N N . THR A 1 89 ? -25.294 -8.965 10.446 1.00 90.25 89 THR A N 1
ATOM 719 C CA . THR A 1 89 ? -26.226 -7.832 10.490 1.00 90.25 89 THR A CA 1
ATOM 720 C C . THR A 1 89 ? -25.955 -6.851 11.630 1.00 90.25 89 THR A C 1
ATOM 722 O O . THR A 1 89 ? -26.196 -5.661 11.422 1.00 90.25 89 THR A O 1
ATOM 725 N N . HIS A 1 90 ? -25.407 -7.319 12.756 1.00 89.56 90 HIS A N 1
ATOM 726 C CA . HIS A 1 90 ? -25.261 -6.575 14.012 1.00 89.56 90 HIS A CA 1
ATOM 727 C C . HIS A 1 90 ? -23.825 -6.479 14.544 1.00 89.56 90 HIS A C 1
ATOM 729 O O . HIS A 1 90 ? -23.631 -5.812 15.548 1.00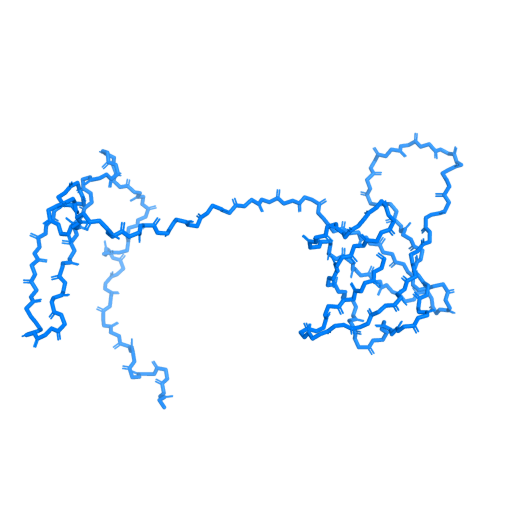 89.56 90 HIS A O 1
ATOM 735 N N . ALA A 1 91 ? -22.839 -7.106 13.895 1.00 93.06 91 ALA A N 1
ATOM 736 C CA . ALA A 1 91 ? -21.461 -7.147 14.382 1.00 93.06 91 ALA A CA 1
ATOM 737 C C . ALA A 1 91 ? -20.438 -6.771 13.306 1.00 93.06 91 ALA A C 1
ATOM 739 O O . ALA A 1 91 ? -20.533 -7.187 12.140 1.00 93.06 91 ALA A O 1
ATOM 740 N N . TRP A 1 92 ? -19.414 -6.038 13.731 1.00 94.81 92 TRP A N 1
ATOM 741 C CA . TRP A 1 92 ? -18.302 -5.585 12.906 1.00 94.81 92 TRP A CA 1
ATOM 742 C C . TRP A 1 92 ? -16.958 -5.851 13.578 1.00 94.81 92 TRP A C 1
ATOM 744 O O . TRP A 1 92 ? -16.797 -5.691 14.782 1.00 94.81 92 TRP A O 1
ATOM 754 N N . GLU A 1 93 ? -15.950 -6.187 12.776 1.00 94.62 93 GLU A N 1
ATOM 755 C CA . GLU A 1 93 ? -14.557 -6.036 13.189 1.00 94.62 93 GLU A CA 1
ATOM 756 C C . GLU A 1 93 ? -14.172 -4.567 13.128 1.00 94.62 93 GLU A C 1
ATOM 758 O O . GLU A 1 93 ? -14.414 -3.889 12.125 1.00 94.62 93 GLU A O 1
ATOM 763 N N . THR A 1 94 ? -13.540 -4.086 14.193 1.00 94.69 94 THR A N 1
ATOM 764 C CA . THR A 1 94 ? -13.206 -2.677 14.351 1.00 94.69 94 THR A CA 1
ATOM 765 C C . THR A 1 94 ? -11.807 -2.471 14.922 1.00 94.69 94 THR A C 1
ATOM 767 O O . THR A 1 94 ? -11.285 -3.298 15.677 1.00 94.69 94 THR A O 1
ATOM 770 N N . LEU A 1 95 ? -11.205 -1.326 14.599 1.00 93.94 95 LEU A N 1
ATOM 771 C CA . LEU A 1 95 ? -10.124 -0.743 15.392 1.00 93.94 95 LEU A CA 1
ATOM 772 C C . LEU A 1 95 ? -10.689 0.380 16.250 1.00 93.94 95 LEU A C 1
ATOM 774 O O . LEU A 1 95 ? -11.467 1.197 15.768 1.00 93.94 95 LEU A O 1
ATOM 778 N N . VAL A 1 96 ? -10.248 0.459 17.505 1.00 93.56 96 VAL A N 1
ATOM 779 C CA . VAL A 1 96 ? -10.694 1.498 18.438 1.00 93.56 96 VAL A CA 1
ATOM 780 C C . VAL A 1 96 ? -9.551 2.317 19.012 1.00 93.56 96 VAL A C 1
ATOM 782 O O . VAL A 1 96 ? -8.487 1.795 19.365 1.00 93.56 96 VAL A O 1
ATOM 785 N N . ARG A 1 97 ? -9.805 3.619 19.166 1.00 92.19 97 ARG A N 1
ATOM 786 C CA . ARG A 1 97 ? -8.903 4.586 19.793 1.00 92.19 97 ARG A CA 1
ATOM 787 C C . ARG A 1 97 ? -9.655 5.369 20.879 1.00 92.19 97 ARG A C 1
ATOM 789 O O . ARG A 1 97 ? -10.646 6.004 20.556 1.00 92.19 97 ARG A O 1
ATOM 796 N N . PRO A 1 98 ? -9.197 5.388 22.145 1.00 89.38 98 PRO A N 1
ATOM 797 C CA . PRO A 1 98 ? -8.020 4.713 22.687 1.00 89.38 98 PRO A CA 1
ATOM 798 C C . PRO A 1 98 ? -8.301 3.239 23.028 1.00 89.38 98 PRO A C 1
ATOM 800 O O . PRO A 1 98 ? -9.011 2.932 23.981 1.00 89.38 98 PRO A O 1
ATOM 803 N N . GLY A 1 99 ? -7.669 2.305 22.312 1.00 83.38 99 GLY A N 1
ATOM 804 C CA . GLY A 1 99 ? -7.981 0.880 22.452 1.00 83.38 99 GLY A CA 1
ATOM 805 C C . GLY A 1 99 ? -7.642 0.246 23.809 1.00 83.38 99 GLY A C 1
ATOM 806 O O . GLY A 1 99 ? -8.297 -0.709 24.207 1.00 83.38 99 GLY A O 1
ATOM 807 N N . LYS A 1 100 ? -6.662 0.764 24.564 1.00 83.69 100 LYS A N 1
ATOM 808 C CA . LYS A 1 100 ? -6.253 0.171 25.860 1.00 83.69 100 LYS A CA 1
ATOM 809 C C . LYS A 1 100 ? -7.360 0.159 26.925 1.00 83.69 100 LYS A C 1
ATOM 811 O O . LYS A 1 100 ? -7.255 -0.593 27.884 1.00 83.69 100 LYS A O 1
ATOM 816 N N . ARG A 1 101 ? -8.367 1.029 26.802 1.00 81.69 101 ARG A N 1
ATOM 817 C CA . ARG A 1 101 ? -9.442 1.208 27.798 1.00 81.69 101 ARG A CA 1
ATOM 818 C C . ARG A 1 101 ? -10.813 0.764 27.277 1.00 81.69 101 ARG A C 1
ATOM 820 O O . ARG A 1 101 ? -11.832 1.126 27.859 1.00 81.69 101 ARG A O 1
ATOM 827 N N . VAL A 1 102 ? -10.819 0.029 26.166 1.00 89.88 102 VAL A N 1
ATOM 828 C CA . VAL A 1 102 ? -12.009 -0.484 25.484 1.00 89.88 102 V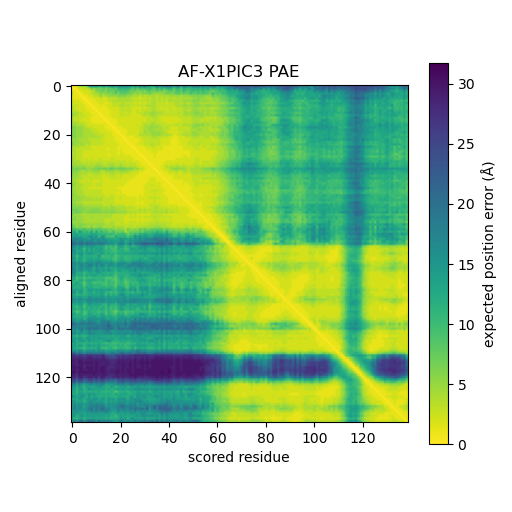AL A CA 1
ATOM 829 C C . VAL A 1 102 ? -11.877 -2.008 25.452 1.00 89.88 102 VAL A C 1
ATOM 831 O O . VAL A 1 102 ? -11.245 -2.573 24.558 1.00 89.88 102 VAL A O 1
ATOM 834 N N . ASN A 1 103 ? -12.396 -2.636 26.507 1.00 92.62 103 ASN A N 1
ATOM 835 C CA . ASN A 1 103 ? -12.365 -4.082 26.752 1.00 92.62 103 ASN A CA 1
ATOM 836 C C . ASN A 1 103 ? -13.753 -4.693 26.523 1.00 92.62 103 ASN A C 1
ATOM 838 O O . ASN A 1 103 ? -14.723 -3.950 26.382 1.00 92.62 103 ASN A O 1
ATOM 842 N N . ILE A 1 104 ? -13.849 -6.024 26.541 1.00 95.38 104 ILE A N 1
ATOM 843 C CA . ILE A 1 104 ? -15.131 -6.745 26.475 1.00 95.38 104 ILE A CA 1
ATOM 844 C C . ILE A 1 104 ? -16.114 -6.185 27.521 1.00 95.38 104 ILE A C 1
ATOM 846 O O . ILE A 1 104 ? -15.709 -5.875 28.643 1.00 95.38 104 ILE A O 1
ATOM 850 N N . GLY A 1 105 ? -17.373 -5.994 27.125 1.00 94.44 105 GLY A N 1
ATOM 851 C CA . GLY A 1 105 ? -18.439 -5.376 27.920 1.00 94.44 105 GLY A CA 1
ATOM 852 C C . GLY A 1 105 ? -18.412 -3.842 27.948 1.00 94.44 105 GLY A C 1
ATOM 853 O O . GLY A 1 105 ? -19.256 -3.213 28.584 1.00 94.44 105 GLY A O 1
ATOM 854 N N . THR A 1 106 ? -17.450 -3.192 27.279 1.00 94.81 106 THR A N 1
ATOM 855 C CA . THR A 1 106 ? -17.454 -1.726 27.176 1.00 94.81 106 THR A CA 1
ATOM 856 C C . THR A 1 106 ? -18.607 -1.274 26.288 1.00 94.81 106 THR A C 1
ATOM 858 O O . THR A 1 106 ? -18.612 -1.562 25.093 1.00 94.81 106 THR A O 1
ATOM 861 N N . MET A 1 107 ? -19.515 -0.488 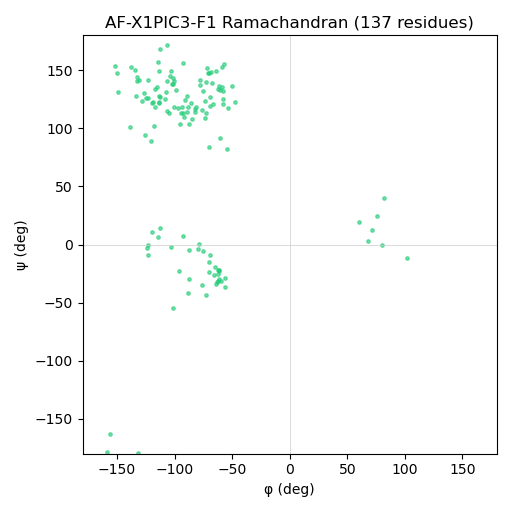26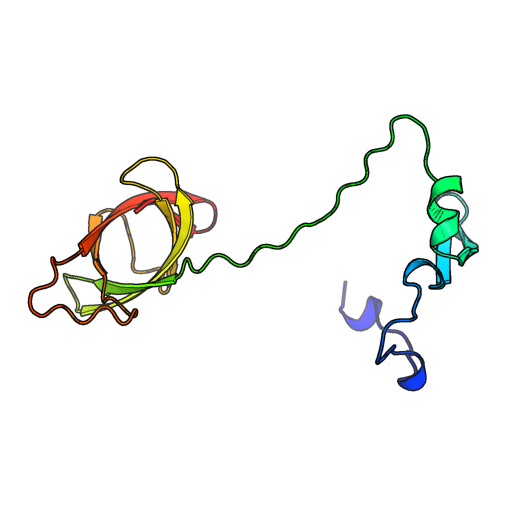.862 1.00 95.56 107 MET A N 1
ATOM 862 C CA . MET A 1 107 ? -20.599 0.171 26.135 1.00 95.56 107 MET A CA 1
ATOM 863 C C . MET A 1 107 ? -20.152 1.538 25.619 1.00 95.56 107 MET A C 1
ATOM 865 O O . MET A 1 107 ? -19.674 2.380 26.389 1.00 95.56 107 MET A O 1
ATOM 869 N N . VAL A 1 108 ? -20.340 1.779 24.324 1.00 94.31 108 VAL A N 1
ATOM 870 C CA . VAL A 1 108 ? -20.055 3.051 23.654 1.00 94.31 108 VAL A CA 1
ATOM 871 C C . VAL A 1 108 ? -21.342 3.598 23.046 1.00 94.31 108 VAL A C 1
ATOM 873 O O . VAL A 1 108 ? -21.962 2.957 22.205 1.00 94.31 108 VAL A O 1
ATOM 876 N N . GLU A 1 109 ? -21.732 4.803 23.450 1.00 94.06 109 GLU A N 1
ATOM 877 C CA . GLU A 1 109 ? -22.787 5.562 22.783 1.00 94.06 109 GLU A CA 1
ATOM 878 C C . GLU A 1 109 ? -22.193 6.256 21.558 1.00 94.06 109 GLU A C 1
ATOM 880 O O . GLU A 1 109 ? -21.271 7.070 21.679 1.00 94.06 109 GLU A O 1
ATOM 885 N N . ILE A 1 110 ? -22.694 5.912 20.372 1.00 91.25 110 ILE A N 1
ATOM 886 C CA . ILE A 1 110 ? -22.239 6.494 19.112 1.00 91.25 110 ILE A CA 1
ATOM 887 C C . ILE A 1 110 ? -22.824 7.897 18.986 1.00 91.25 110 ILE A C 1
ATOM 889 O O . ILE A 1 110 ? -24.033 8.092 18.884 1.00 91.25 110 ILE A O 1
ATOM 893 N N . THR A 1 111 ? -21.941 8.888 18.973 1.00 83.12 111 THR A N 1
ATOM 894 C CA . THR A 1 111 ? -22.290 10.281 18.719 1.00 83.12 111 THR A CA 1
ATOM 895 C C . THR A 1 111 ? -22.243 10.488 17.211 1.00 83.12 111 THR A C 1
ATOM 897 O O . THR A 1 111 ? -21.156 10.528 16.627 1.00 83.12 111 THR A O 1
ATOM 900 N N . SER A 1 112 ? -23.407 10.556 16.563 1.00 65.44 112 SER A N 1
ATOM 901 C CA . SER A 1 112 ? -23.505 10.798 15.123 1.00 65.44 112 SER A CA 1
ATOM 902 C C . SER A 1 112 ? -22.737 12.071 14.746 1.00 65.44 112 SER A C 1
ATOM 904 O O . SER A 1 112 ? -23.029 13.167 15.212 1.00 65.44 112 SER A O 1
ATOM 906 N N . GLY A 1 113 ? -21.709 11.912 13.911 1.00 56.47 113 GLY A N 1
ATOM 907 C CA . GLY A 1 113 ? -20.966 13.021 13.303 1.00 56.47 113 GLY A CA 1
ATOM 908 C C . GLY A 1 113 ? -21.502 13.422 11.927 1.00 56.47 113 GLY A C 1
ATOM 909 O O . GLY A 1 113 ? -20.866 14.218 11.245 1.00 56.47 113 GLY A O 1
ATOM 910 N N . SER A 1 114 ? -22.634 12.858 11.500 1.00 44.94 114 SER A N 1
ATOM 911 C CA . SER A 1 114 ? -23.217 13.075 10.176 1.00 44.94 114 SER A CA 1
ATOM 912 C C . SER A 1 114 ? -24.541 13.818 10.300 1.00 44.94 114 SER A C 1
ATOM 914 O O . SER A 1 114 ? -25.429 13.409 11.045 1.00 44.94 114 SER A O 1
ATOM 916 N N . VAL A 1 115 ? -24.639 14.900 9.535 1.00 42.66 115 VAL A N 1
ATOM 917 C CA . VAL A 1 115 ? -25.792 15.774 9.304 1.00 42.66 115 VAL A CA 1
ATOM 918 C C . VAL A 1 115 ? -27.005 14.966 8.823 1.00 42.66 115 VAL A C 1
ATOM 920 O O . VAL A 1 115 ? -27.282 14.883 7.633 1.00 42.66 115 VAL A O 1
ATOM 923 N N . VAL A 1 116 ? -27.739 14.353 9.746 1.00 41.25 116 VAL A N 1
ATOM 924 C CA . VAL A 1 116 ? -29.160 14.063 9.554 1.00 41.25 116 VAL A CA 1
ATOM 925 C C . VAL A 1 116 ? -29.864 14.679 10.744 1.00 41.25 116 VAL A C 1
ATOM 927 O O . VAL A 1 116 ? -29.914 14.128 11.843 1.00 41.25 116 VAL A O 1
ATOM 930 N N . ASP A 1 117 ? -30.307 15.901 10.494 1.00 42.19 117 ASP A N 1
ATOM 931 C CA . ASP A 1 117 ? -31.148 16.708 11.351 1.00 42.19 117 ASP A CA 1
ATOM 932 C C . ASP A 1 117 ? -32.463 15.948 11.565 1.00 42.19 117 ASP A C 1
ATOM 934 O O . ASP A 1 117 ? -33.378 16.006 10.753 1.00 42.19 117 ASP A O 1
ATOM 938 N N . ASN A 1 118 ? -32.531 15.140 12.620 1.00 42.06 118 ASN A N 1
ATOM 939 C CA . ASN A 1 118 ? -33.801 14.682 13.155 1.00 42.06 118 ASN A CA 1
ATOM 940 C C . ASN A 1 118 ? -33.729 14.711 14.677 1.00 42.06 118 ASN A C 1
ATOM 942 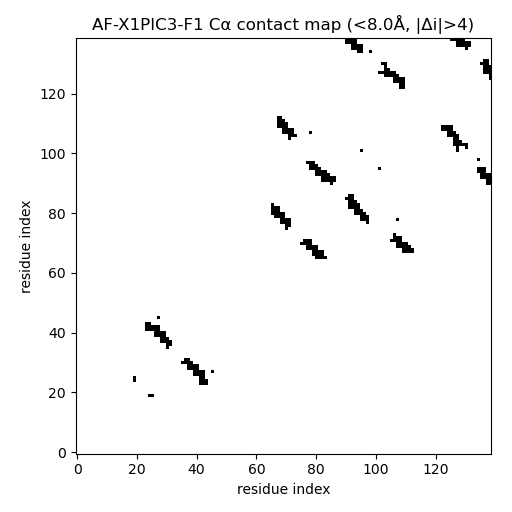O O . ASN A 1 118 ? -33.139 13.861 15.350 1.00 42.06 118 ASN A O 1
ATOM 946 N N . LYS A 1 119 ? -34.338 15.772 15.203 1.00 48.66 119 LYS A N 1
ATOM 947 C CA . LYS A 1 119 ? -34.728 15.934 16.598 1.00 48.66 119 LYS A CA 1
ATOM 948 C C . LYS A 1 119 ? -35.452 14.643 17.032 1.00 48.66 119 LYS A C 1
ATOM 950 O O . LYS A 1 119 ? -36.414 14.251 16.388 1.00 48.66 119 LYS A O 1
ATOM 955 N N . GLN A 1 120 ? -34.939 13.999 18.091 1.00 52.97 120 GLN A N 1
ATOM 956 C CA . GLN A 1 120 ? -35.298 12.663 18.634 1.00 52.97 120 GLN A CA 1
ATOM 957 C C . GLN A 1 120 ? -34.678 11.416 17.959 1.00 52.97 120 GLN A C 1
ATOM 959 O O . GLN A 1 120 ? -35.314 10.370 17.852 1.00 52.97 120 GLN A O 1
ATOM 964 N N . GLY A 1 121 ? -33.400 11.476 17.574 1.00 53.69 121 GLY A N 1
ATOM 965 C CA . GLY A 1 121 ? -32.649 10.300 17.113 1.00 53.69 121 GLY A CA 1
ATOM 966 C C . GLY A 1 121 ? -32.490 9.201 18.178 1.00 53.69 121 GLY A C 1
ATOM 967 O O . GLY A 1 121 ? -32.134 9.474 19.327 1.00 53.69 121 GLY A O 1
ATOM 968 N N . ALA A 1 122 ? -32.730 7.948 17.782 1.00 68.00 122 ALA A N 1
ATOM 969 C CA . ALA A 1 122 ? -32.474 6.772 18.608 1.00 68.00 122 ALA A CA 1
ATOM 970 C C . ALA A 1 122 ? -30.995 6.714 19.025 1.00 68.00 122 ALA A C 1
ATOM 972 O O . ALA A 1 122 ? -30.096 6.864 18.194 1.00 68.00 122 ALA A O 1
ATOM 973 N N . LYS A 1 123 ? -30.742 6.477 20.315 1.00 78.81 123 LYS A N 1
ATOM 974 C CA . LYS A 1 123 ? -29.386 6.250 20.822 1.00 78.81 123 LYS A CA 1
ATOM 975 C C . LYS A 1 123 ? -28.860 4.935 20.259 1.00 78.81 123 LYS A C 1
ATOM 977 O O . LYS A 1 123 ? -29.448 3.883 20.499 1.00 78.81 123 LYS A O 1
ATOM 982 N N . VAL A 1 124 ? -27.746 4.995 19.535 1.00 87.88 124 VAL A N 1
ATOM 983 C CA . VAL A 1 124 ? -27.041 3.800 19.066 1.00 87.88 124 VAL A CA 1
ATOM 984 C C . VAL A 1 124 ? -25.979 3.447 20.100 1.00 87.88 124 VAL A C 1
ATOM 986 O O . VAL A 1 124 ? -25.032 4.206 20.311 1.00 87.88 124 VAL A O 1
ATOM 989 N N . LEU A 1 125 ? -26.160 2.304 20.758 1.00 91.94 125 LEU A N 1
ATOM 990 C CA . LEU A 1 125 ? -25.192 1.733 21.686 1.00 91.94 125 LEU A CA 1
ATOM 991 C C . LEU A 1 125 ? -24.441 0.597 21.000 1.00 91.94 125 LEU A C 1
ATOM 993 O O . LEU A 1 125 ? -25.039 -0.207 20.290 1.00 91.94 125 LEU A O 1
ATOM 997 N N . ALA A 1 126 ? -23.139 0.549 21.234 1.00 92.75 126 ALA A N 1
ATOM 998 C CA . ALA A 1 126 ? -22.243 -0.448 20.684 1.00 92.75 126 ALA A CA 1
ATOM 999 C C . ALA A 1 126 ? -21.504 -1.126 21.845 1.00 92.75 126 ALA A C 1
ATOM 1001 O O . ALA A 1 126 ? -20.918 -0.436 22.685 1.00 92.75 126 ALA A O 1
ATOM 1002 N N . GLU A 1 127 ? -21.561 -2.452 21.917 1.00 96.12 127 GLU A N 1
ATOM 1003 C CA . GLU A 1 127 ? -20.924 -3.238 22.974 1.00 96.12 127 GLU A CA 1
ATOM 1004 C C . GLU A 1 127 ? -19.713 -3.969 22.415 1.00 96.12 127 GLU A C 1
ATOM 1006 O O . GLU A 1 127 ? -19.805 -4.653 21.405 1.00 96.12 127 GLU A O 1
ATOM 1011 N N . VAL A 1 128 ? -18.571 -3.882 23.091 1.00 95.88 128 VAL A N 1
ATOM 1012 C CA . VAL A 1 128 ? -17.428 -4.728 22.736 1.00 95.88 128 VAL A CA 1
ATOM 1013 C C . VAL A 1 128 ? -17.706 -6.158 23.190 1.00 95.88 128 VAL A C 1
ATOM 1015 O O . VAL A 1 128 ? -17.647 -6.443 24.383 1.00 95.88 128 VAL A O 1
ATOM 1018 N N . ILE A 1 129 ? -17.945 -7.067 22.252 1.00 96.38 129 ILE A N 1
ATOM 1019 C CA . ILE A 1 129 ? -18.256 -8.472 22.556 1.00 96.38 129 ILE A CA 1
ATOM 1020 C C . ILE A 1 129 ? -17.029 -9.390 22.486 1.00 96.38 129 ILE A C 1
ATOM 1022 O O . ILE A 1 129 ? -17.009 -10.443 23.115 1.00 96.38 129 ILE A O 1
ATOM 1026 N N . GLU A 1 130 ? -15.981 -8.999 21.753 1.00 95.69 130 GLU A N 1
ATOM 1027 C CA . GLU A 1 130 ? -14.798 -9.845 21.545 1.00 95.69 130 GLU A CA 1
ATOM 1028 C C . GLU A 1 130 ? -13.517 -9.015 21.357 1.00 95.69 130 GLU A C 1
ATOM 1030 O O . GLU A 1 130 ? -13.535 -7.932 20.762 1.00 95.69 130 GLU A O 1
ATOM 1035 N N . LEU A 1 131 ? -12.379 -9.553 21.812 1.00 93.19 131 LEU A N 1
ATOM 1036 C CA . LEU A 1 131 ? -11.037 -9.048 21.510 1.00 93.19 131 LEU A CA 1
ATOM 1037 C C . LEU A 1 131 ? -10.282 -10.061 20.647 1.00 93.19 131 LEU A C 1
ATOM 1039 O O . LEU A 1 131 ? -10.130 -11.218 21.028 1.00 93.19 131 LEU A O 1
ATOM 1043 N N . ARG A 1 132 ? -9.754 -9.599 19.514 1.00 93.81 132 ARG A N 1
ATOM 1044 C CA . ARG A 1 132 ? -8.948 -10.384 18.573 1.00 93.81 132 ARG A CA 1
ATOM 1045 C C . ARG A 1 132 ? -7.500 -9.894 18.541 1.00 93.81 132 ARG A C 1
ATOM 1047 O O . ARG A 1 132 ? -7.157 -8.830 19.068 1.00 93.81 132 ARG A O 1
ATOM 1054 N N . GLN A 1 133 ? -6.633 -10.681 17.904 1.00 89.88 133 GLN A N 1
ATOM 1055 C CA . GLN A 1 133 ? -5.229 -10.319 17.698 1.00 89.88 133 GLN A CA 1
ATOM 1056 C C . GLN A 1 133 ? -5.086 -8.979 16.955 1.00 89.88 133 GLN A C 1
ATOM 1058 O O . GLN A 1 133 ? -5.989 -8.530 16.252 1.00 89.88 133 GLN A O 1
ATOM 1063 N N . GLY A 1 134 ? -3.950 -8.304 17.152 1.00 86.94 134 GLY A N 1
ATOM 1064 C CA . GLY A 1 134 ? -3.683 -7.007 16.519 1.00 86.94 134 GLY A CA 1
ATOM 1065 C C . GLY A 1 134 ? -4.513 -5.841 17.072 1.00 86.94 134 GLY A C 1
ATOM 1066 O O . GLY A 1 134 ? -4.531 -4.768 16.478 1.00 86.94 134 GLY A O 1
ATOM 1067 N N . GLY A 1 135 ? -5.200 -6.020 18.208 1.00 89.06 135 GLY A N 1
ATOM 1068 C CA . GLY A 1 135 ? -6.053 -4.982 18.788 1.00 89.06 135 GLY A CA 1
ATOM 1069 C C . GLY A 1 135 ? -7.379 -4.806 18.045 1.00 89.06 135 GLY A C 1
ATOM 1070 O O . GLY A 1 135 ? -7.971 -3.729 18.099 1.00 89.06 135 GLY A O 1
ATOM 1071 N N . ILE A 1 136 ? -7.861 -5.834 17.352 1.00 93.88 136 ILE A N 1
ATOM 1072 C CA . ILE A 1 136 ? -9.190 -5.818 16.735 1.00 93.88 136 ILE A CA 1
ATOM 1073 C C . ILE A 1 136 ? -10.249 -6.067 17.812 1.00 93.88 136 ILE A C 1
ATOM 1075 O O . ILE A 1 136 ? -10.068 -6.904 18.696 1.00 93.88 136 ILE A O 1
ATOM 1079 N N . ARG A 1 137 ? -11.344 -5.306 17.764 1.00 94.75 137 ARG A N 1
ATOM 1080 C CA . ARG A 1 137 ? -12.512 -5.452 18.646 1.00 94.75 137 ARG A CA 1
ATOM 1081 C C . ARG A 1 137 ? -13.695 -5.849 17.786 1.00 94.75 137 ARG A C 1
ATOM 1083 O O . ARG A 1 137 ? -13.889 -5.244 16.731 1.00 94.75 137 ARG A O 1
ATOM 1090 N N . VAL A 1 138 ? -14.482 -6.817 18.238 1.00 95.50 138 VAL A N 1
ATOM 1091 C CA . VAL A 1 138 ? -15.811 -7.034 17.666 1.00 95.50 138 VAL A CA 1
ATOM 1092 C C . VAL A 1 138 ? -16.796 -6.205 18.471 1.00 95.50 138 VAL A C 1
ATOM 1094 O O . VAL A 1 138 ? -16.819 -6.309 19.699 1.00 95.50 138 VAL A O 1
ATOM 1097 N N . ILE A 1 139 ? -17.527 -5.347 17.765 1.00 92.88 139 ILE A N 1
ATOM 1098 C CA . ILE A 1 139 ? -18.544 -4.438 18.297 1.00 92.88 139 ILE A CA 1
ATOM 1099 C C . ILE A 1 139 ? -19.841 -4.650 17.520 1.00 92.88 139 ILE A C 1
ATOM 1101 O O . ILE A 1 139 ? -19.735 -4.904 16.293 1.00 92.88 139 ILE A O 1
#

InterPro domains:
  IPR003699 S-adenosylmethionine:tRNA ribosyltransferase-isomerase, QueA [PF02547] (3-124)
  IPR003699 S-adenosylmethionine:tRNA ribosyltransferase-isomerase, QueA [PTHR30307] (1-114)
  IPR036100 S-adenosylmethionine:tRNA ribosyltransferase-isomerase, QueA superfamily [SSF111337] (1-117)
  IPR042118 QueA, domain 1 [G3DSA:3.40.1780.10] (6-63)
  IPR042119 QueA, domain 2 [G3DSA:2.40.10.240] (64-112)

Nearest PDB structures (foldseek):
  1yy3-assembly2_B  TM=8.320E-01  e=1.781E-07  Bacillus subtilis
  1vky-assembly1_B  TM=6.698E-01  e=9.675E-08  Thermotoga maritima
  5m9n-assembly1_A  TM=5.219E-01  e=2.170E+00  Homo sapiens
  4b9x-assembly1_A  TM=2.509E-01  e=3.675E-01  Mus musculus
  6ie4-assembly1_A  TM=2.904E-01  e=5.274E+00  Arabidopsis thaliana

Organism: NCBI:txid412755

Radius of gyration: 24.76 Å; Cα contacts (8 Å, |Δi|>4): 180; chains: 1; bounding box: 59×36×55 Å

Sequence (139 aa):
MKTSDFDYSLPLELIAQTPIEPRDQSRLMVLNRSDSSVEHRKFFEITDYLRVGDVLLFNDSRVIPARLNGRKVDSGGRVEILLLRRLNTHAWETLVRPGKRVNIGTMVEITSGSVVDNKQGAKVLAEVIELRQGGIRVI

Foldseek 3Di:
DDPVVPDDDDDPVPPDPDADPVNQQDWDWDADPVPRDIDIDTNVCVVVVDDPPDDDDDDDDDDDPQWWWWAFPPPRHIKIWGFDADPDPQKTWTAMVVLVPQDAQTKIFTDDPDPDDDDDDDTDIDGFHDADPPSITMD

pLDDT: mean 89.71, std 13.08, range [41.25, 98.31]

Mean predicted aligned error: 9.46 Å

Solvent-accessible surface area (backbone atoms only — not comparable to full-atom values): 8984 Å² total; per-residue (Å²): 137,61,79,73,82,74,66,76,95,71,65,71,90,77,56,79,89,66,83,65,84,64,68,49,71,37,79,31,79,47,73,42,85,91,79,70,47,76,48,85,48,44,41,69,58,54,65,81,78,59,58,96,88,68,81,88,86,79,86,84,87,79,92,70,100,34,76,45,43,26,24,30,72,89,75,62,47,71,35,41,37,36,59,74,44,78,75,54,99,82,37,29,38,23,44,48,44,65,45,94,82,60,49,70,73,39,45,30,39,51,49,80,88,66,98,68,94,50,94,86,68,80,85,49,74,40,47,25,77,38,81,49,81,93,67,31,34,33,53